Protein AF-A0A0C9TZW1-F1 (afdb_monomer)

InterPro domains:
  IPR008076 Cyanate hydratase [PR01693] (18-33)
  IPR008076 Cyanate hydratase [PR01693] (38-55)
  IPR008076 Cyanate hydratase [PTHR34186] (7-68)
  IPR010982 Lambda repressor-like, DNA-binding domain superfamily [G3DSA:1.10.260.40] (9-82)
  IPR010982 Lambda repressor-like, DNA-binding domain superfamily [SSF47413] (13-68)

Foldseek 3Di:
DDDDPPPPQLLVVLVVLCVVVVHALCVLCVQLVHHSVQSVCVSVLNDADALSSLVSNCVVSVHDSVVNCVRRYPPDHRDPDD

Solvent-accessible surface area (backbone atoms only — not comparable to full-atom values): 4897 Å² total; per-residue (Å²): 135,84,69,76,80,74,75,68,52,68,35,55,52,50,52,48,34,34,61,74,71,71,61,54,48,53,59,53,8,65,73,52,78,47,52,34,65,57,43,49,31,35,46,69,46,68,41,81,60,53,75,68,45,43,46,42,45,21,63,74,48,77,45,72,45,73,68,43,46,77,68,55,22,93,91,49,75,54,84,79,80,132

Sequence (82 aa):
MSGPPQLASPFVTLLQAKAAKGVTFEQIGKAIGKDEVWVAALMYGQAKATSEELAKLTSFLDIQTASLETQIGDGWYPDRGI

Mean predicted aligned error: 6.73 Å

Structure (mmCIF, N/CA/C/O backbone):
data_AF-A0A0C9TZW1-F1
#
_entry.id   AF-A0A0C9TZW1-F1
#
loop_
_atom_site.group_PDB
_atom_site.id
_atom_site.type_symbol
_atom_site.label_atom_id
_atom_site.label_alt_id
_atom_site.label_comp_id
_atom_site.label_asym_id
_atom_site.label_entity_id
_atom_site.label_seq_id
_atom_site.pdbx_PDB_ins_code
_atom_site.Cartn_x
_atom_site.Cartn_y
_atom_site.Cartn_z
_atom_site.occupancy
_atom_site.B_iso_or_equiv
_atom_site.auth_seq_id
_atom_site.auth_comp_id
_atom_site.auth_asym_id
_atom_site.auth_atom_id
_atom_site.pdbx_PDB_model_num
ATOM 1 N N . MET A 1 1 ? 27.258 13.896 12.768 1.00 40.53 1 MET A N 1
ATOM 2 C CA . MET A 1 1 ? 27.185 13.039 11.566 1.00 40.53 1 MET A CA 1
ATOM 3 C C . MET A 1 1 ? 25.724 12.678 11.344 1.00 40.53 1 MET A C 1
ATOM 5 O O . MET A 1 1 ? 25.304 11.589 11.706 1.00 40.53 1 MET A O 1
ATOM 9 N N . SER A 1 2 ? 24.923 13.618 10.843 1.00 44.91 2 SER A N 1
ATOM 10 C CA . SER A 1 2 ? 23.539 13.323 10.468 1.00 44.91 2 SER A CA 1
ATOM 11 C C . SER A 1 2 ? 23.593 12.788 9.045 1.00 44.91 2 SER A C 1
ATOM 13 O O . SER A 1 2 ? 23.799 13.561 8.112 1.00 44.91 2 SER A O 1
ATOM 15 N N . GLY A 1 3 ? 23.544 11.462 8.892 1.00 38.44 3 GLY A N 1
ATOM 16 C CA . GLY A 1 3 ? 23.372 10.851 7.575 1.00 38.44 3 GLY A CA 1
ATOM 17 C C . GLY A 1 3 ? 22.102 11.396 6.912 1.00 38.44 3 GLY A C 1
ATOM 18 O O . GLY A 1 3 ? 21.213 11.873 7.627 1.00 38.44 3 GLY A O 1
ATOM 19 N N . PRO A 1 4 ? 22.003 11.364 5.571 1.00 45.91 4 PRO A N 1
ATOM 20 C CA . PRO A 1 4 ? 20.764 11.735 4.897 1.00 45.91 4 PRO A CA 1
ATOM 21 C C . PRO A 1 4 ? 19.609 10.953 5.539 1.00 45.91 4 PRO A C 1
ATOM 23 O O . PRO A 1 4 ? 19.833 9.800 5.930 1.00 45.91 4 PRO A O 1
ATOM 26 N N . PRO A 1 5 ? 18.411 11.550 5.706 1.00 45.56 5 PRO A N 1
ATOM 27 C CA . PRO A 1 5 ? 17.258 10.802 6.185 1.00 45.56 5 PRO A CA 1
ATOM 28 C C . PRO A 1 5 ? 17.155 9.569 5.295 1.00 45.56 5 PRO A C 1
ATOM 30 O O . PRO A 1 5 ? 16.995 9.704 4.082 1.00 45.56 5 PRO A O 1
ATOM 33 N N . GLN A 1 6 ? 17.374 8.381 5.868 1.00 50.41 6 GLN A N 1
ATOM 34 C CA . GLN A 1 6 ? 17.162 7.138 5.142 1.00 50.41 6 GLN A CA 1
ATOM 35 C C . GLN A 1 6 ? 15.720 7.223 4.673 1.00 50.41 6 GLN A C 1
ATOM 37 O O . GLN A 1 6 ? 14.813 7.263 5.506 1.00 50.41 6 GLN A O 1
ATOM 42 N N . LEU A 1 7 ? 15.524 7.381 3.362 1.00 50.44 7 LEU A N 1
ATOM 43 C CA . LEU A 1 7 ? 14.202 7.340 2.766 1.00 50.44 7 LEU A CA 1
ATOM 44 C C . LEU A 1 7 ? 13.621 6.014 3.239 1.00 50.44 7 LEU A C 1
ATOM 46 O O . LEU A 1 7 ? 14.170 4.955 2.928 1.00 50.44 7 LEU A O 1
ATOM 50 N N . ALA A 1 8 ? 12.620 6.083 4.119 1.00 63.50 8 ALA A N 1
ATOM 51 C CA . ALA A 1 8 ? 11.980 4.886 4.623 1.00 63.50 8 ALA A CA 1
ATOM 52 C C . ALA A 1 8 ? 11.564 4.069 3.401 1.00 63.50 8 ALA A C 1
ATOM 54 O O . ALA A 1 8 ? 11.075 4.640 2.425 1.00 63.50 8 ALA A O 1
ATOM 55 N N . SER A 1 9 ? 11.816 2.760 3.442 1.00 81.81 9 SER A N 1
ATOM 56 C CA . SER A 1 9 ? 11.436 1.872 2.347 1.00 81.81 9 SER A CA 1
ATOM 57 C C . SER A 1 9 ? 9.990 2.181 1.924 1.00 81.81 9 SER A C 1
ATOM 59 O O . SER A 1 9 ? 9.138 2.357 2.800 1.00 81.81 9 SER A O 1
ATOM 61 N N . PRO A 1 10 ? 9.682 2.250 0.620 1.00 85.81 10 PRO A N 1
ATOM 62 C CA . PRO A 1 10 ? 8.341 2.585 0.130 1.00 85.81 10 PRO A CA 1
ATOM 63 C C . PRO A 1 10 ? 7.271 1.652 0.726 1.00 85.81 10 PRO A C 1
ATOM 65 O O . PRO A 1 10 ? 6.149 2.065 1.013 1.00 85.81 10 PRO A O 1
ATOM 68 N N . PHE A 1 11 ? 7.661 0.413 1.027 1.00 89.12 11 PHE A N 1
ATOM 69 C CA . PHE A 1 11 ? 6.873 -0.587 1.747 1.00 89.12 11 PHE A CA 1
ATOM 70 C C . PHE A 1 11 ? 6.577 -0.196 3.201 1.00 89.12 11 PHE A C 1
ATOM 72 O O . PHE A 1 11 ? 5.449 -0.331 3.672 1.00 89.12 11 PHE A O 1
ATOM 79 N N . VAL A 1 12 ? 7.562 0.366 3.905 1.00 87.94 12 VAL A N 1
ATOM 80 C CA . VAL A 1 12 ? 7.379 0.909 5.258 1.00 87.94 12 VAL A CA 1
ATOM 81 C C . VAL A 1 12 ? 6.424 2.100 5.229 1.00 87.94 12 VAL A C 1
ATOM 83 O O . VAL A 1 12 ? 5.537 2.171 6.075 1.00 87.94 12 VAL 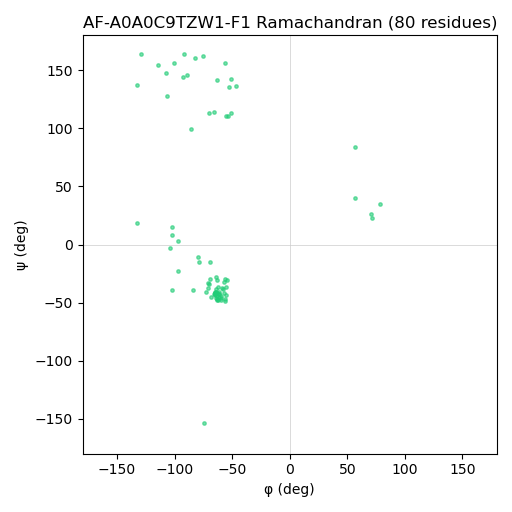A O 1
ATOM 86 N N . THR A 1 13 ? 6.534 2.991 4.239 1.00 89.69 13 THR A N 1
ATOM 87 C CA . THR A 1 13 ? 5.598 4.115 4.068 1.00 89.69 13 THR A CA 1
ATOM 88 C C . THR A 1 13 ? 4.160 3.634 3.868 1.00 89.69 13 THR A C 1
ATOM 90 O O . THR A 1 13 ? 3.248 4.147 4.514 1.00 89.69 13 THR A O 1
ATOM 93 N N . LEU A 1 14 ? 3.948 2.613 3.032 1.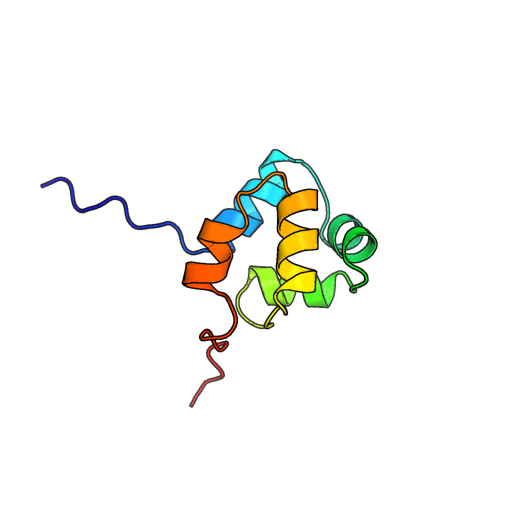00 90.94 14 LEU A N 1
ATOM 94 C CA . LEU A 1 14 ? 2.631 2.007 2.811 1.00 90.94 14 LEU A CA 1
ATOM 95 C C . LEU A 1 14 ? 2.041 1.402 4.097 1.00 90.94 14 LEU A C 1
ATOM 97 O O . LEU A 1 14 ? 0.875 1.640 4.422 1.00 90.94 14 LEU A O 1
ATOM 101 N N . LEU A 1 15 ? 2.852 0.665 4.862 1.00 91.69 15 LEU A N 1
ATOM 102 C CA . LEU A 1 15 ? 2.442 0.069 6.138 1.00 91.69 15 LEU A CA 1
ATOM 103 C C . LEU A 1 15 ? 2.121 1.132 7.198 1.00 91.69 15 LEU A C 1
ATOM 105 O O . LEU A 1 15 ? 1.134 1.002 7.926 1.00 91.69 15 LEU A O 1
ATOM 109 N N . GLN A 1 16 ? 2.917 2.201 7.266 1.00 91.38 16 GLN A N 1
ATOM 110 C CA . GLN A 1 16 ? 2.680 3.329 8.167 1.00 91.38 16 GLN A CA 1
ATOM 111 C C . GLN A 1 16 ? 1.397 4.077 7.812 1.00 91.38 16 GLN A C 1
ATOM 113 O O . GLN A 1 16 ? 0.609 4.370 8.705 1.00 91.38 16 GLN A O 1
ATOM 118 N N . ALA A 1 17 ? 1.145 4.336 6.529 1.00 92.00 17 ALA A N 1
ATOM 119 C CA . ALA A 1 17 ? -0.075 5.000 6.082 1.00 92.00 17 ALA A CA 1
ATOM 120 C C . ALA A 1 17 ? -1.325 4.155 6.366 1.00 92.00 17 ALA A C 1
ATOM 122 O O . ALA A 1 17 ? -2.321 4.669 6.874 1.00 92.00 17 ALA A O 1
ATOM 123 N N . LYS A 1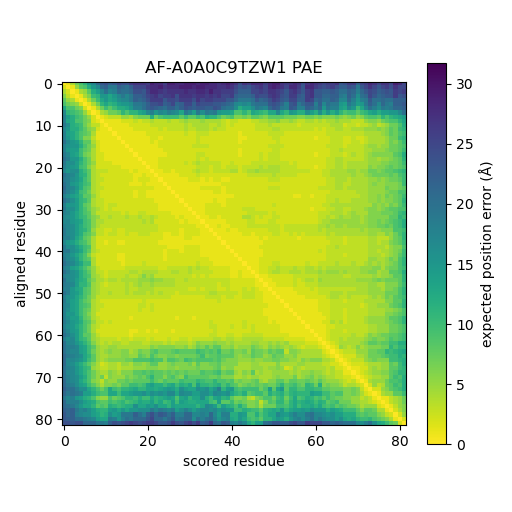 18 ? -1.255 2.834 6.140 1.00 93.75 18 LYS A N 1
ATOM 124 C CA . LYS A 1 18 ? -2.309 1.895 6.551 1.00 93.75 18 LYS A CA 1
ATOM 125 C C . LYS A 1 18 ? -2.586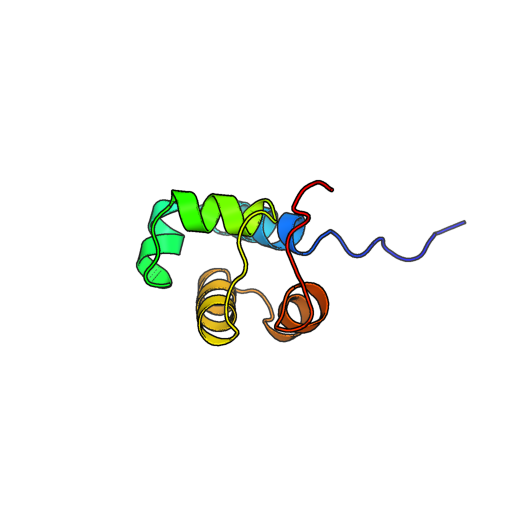 1.990 8.055 1.00 93.75 18 LYS A C 1
ATOM 127 O O . LYS A 1 18 ? -3.748 2.061 8.455 1.00 93.75 18 LYS A O 1
ATOM 132 N N . ALA A 1 19 ? -1.537 1.965 8.882 1.00 92.69 19 ALA A N 1
ATOM 133 C CA . ALA A 1 19 ? -1.663 2.047 10.336 1.00 92.69 19 ALA A CA 1
ATOM 134 C C . ALA A 1 19 ? -2.228 3.403 10.790 1.00 92.69 19 ALA A C 1
ATOM 136 O O . ALA A 1 19 ? -3.121 3.433 11.632 1.00 92.69 19 ALA A O 1
ATOM 137 N N . ALA A 1 20 ? -1.772 4.504 10.189 1.00 92.75 20 ALA A N 1
ATOM 138 C CA . ALA A 1 20 ? -2.245 5.856 10.474 1.00 92.75 20 ALA A CA 1
ATOM 139 C C . ALA A 1 20 ? -3.722 6.051 10.099 1.00 92.75 20 ALA A C 1
ATOM 141 O O . ALA A 1 20 ? -4.463 6.688 10.843 1.00 92.75 20 ALA A O 1
ATOM 142 N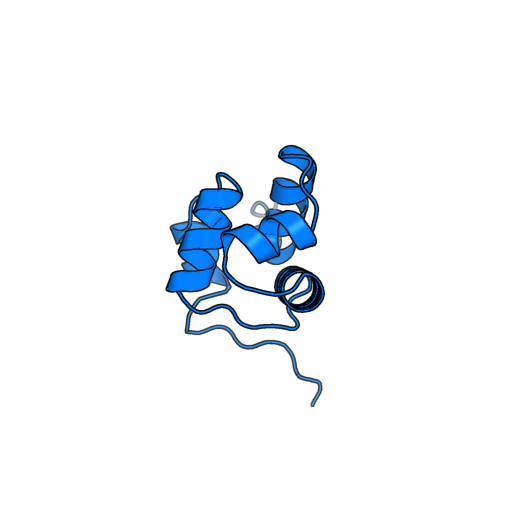 N . LYS A 1 21 ? -4.164 5.465 8.979 1.00 94.12 21 LYS A N 1
ATOM 143 C CA . LYS A 1 21 ? -5.566 5.506 8.541 1.00 94.12 21 LYS A CA 1
ATOM 144 C C . LYS A 1 21 ? -6.468 4.515 9.293 1.00 94.12 21 LYS A C 1
ATOM 146 O O . LYS A 1 21 ? -7.687 4.635 9.232 1.00 94.12 21 LYS A O 1
ATOM 151 N N . GLY A 1 22 ? -5.893 3.536 9.997 1.00 95.25 22 GLY A N 1
ATOM 152 C CA . GLY A 1 22 ? -6.643 2.535 10.764 1.00 95.25 22 GLY A CA 1
ATOM 153 C C . GLY A 1 22 ? -7.398 1.517 9.902 1.00 95.25 22 GLY A C 1
ATOM 154 O O . GLY A 1 22 ? -8.407 0.975 10.344 1.00 95.25 22 GLY A O 1
ATOM 155 N N . VAL A 1 23 ? -6.929 1.260 8.676 1.00 95.69 23 VAL A N 1
ATOM 156 C CA . VAL A 1 23 ? -7.589 0.364 7.706 1.00 95.69 23 VAL A CA 1
ATOM 157 C C . VAL A 1 23 ? -6.955 -1.031 7.642 1.00 95.69 23 VAL A C 1
ATOM 159 O O . VAL A 1 23 ? -5.782 -1.242 7.980 1.00 95.69 23 VAL A O 1
ATOM 162 N N . THR A 1 24 ? -7.733 -2.016 7.194 1.00 95.50 24 THR A N 1
ATOM 163 C CA . THR A 1 24 ? -7.291 -3.403 6.977 1.00 95.50 24 THR A CA 1
ATOM 164 C C . THR A 1 24 ? -6.804 -3.633 5.542 1.00 95.50 24 THR A C 1
ATOM 166 O O . THR A 1 24 ? -7.072 -2.836 4.643 1.00 95.50 24 THR A O 1
ATOM 169 N N . PHE A 1 25 ? -6.073 -4.731 5.312 1.00 95.25 25 PHE A N 1
ATOM 170 C CA . PHE A 1 25 ? -5.659 -5.124 3.957 1.00 95.25 25 PHE A CA 1
ATOM 171 C C . PHE A 1 25 ? -6.863 -5.423 3.057 1.00 95.25 25 PHE A C 1
ATOM 173 O O . PHE A 1 25 ? -6.862 -5.040 1.893 1.00 95.25 25 PHE A O 1
ATOM 180 N N . GLU A 1 26 ? -7.918 -6.014 3.616 1.00 95.88 26 GLU A N 1
ATOM 181 C CA . GLU A 1 26 ? -9.186 -6.255 2.929 1.00 95.88 26 GLU A CA 1
ATOM 182 C C . GLU A 1 26 ? -9.846 -4.956 2.439 1.00 95.88 26 GLU A C 1
ATOM 184 O O . GLU A 1 26 ? -10.278 -4.867 1.291 1.00 95.88 26 GLU A O 1
ATOM 189 N N . GLN A 1 27 ? -9.900 -3.922 3.287 1.00 96.06 27 GLN A N 1
ATOM 190 C CA . GLN A 1 27 ? -10.478 -2.622 2.924 1.00 96.06 27 GLN A CA 1
ATOM 191 C C . GLN A 1 27 ? -9.693 -1.946 1.797 1.00 96.06 27 GLN A C 1
ATOM 193 O O . GLN A 1 27 ? -10.294 -1.409 0.868 1.00 96.06 27 GLN A O 1
ATOM 198 N N . ILE A 1 28 ? -8.360 -2.015 1.854 1.00 95.75 28 ILE A N 1
ATOM 199 C CA . ILE A 1 28 ? -7.490 -1.521 0.782 1.00 95.75 28 ILE A CA 1
ATOM 200 C C . ILE A 1 28 ? -7.742 -2.313 -0.505 1.00 95.75 28 ILE A C 1
ATOM 202 O O . ILE A 1 28 ? -7.933 -1.717 -1.561 1.00 95.75 28 ILE A O 1
ATOM 206 N N . GLY A 1 29 ? -7.793 -3.644 -0.414 1.00 94.94 29 GLY A N 1
ATOM 207 C CA . GLY A 1 29 ? -8.044 -4.530 -1.548 1.00 94.94 29 GLY A CA 1
ATOM 208 C C . GLY A 1 29 ? -9.357 -4.196 -2.251 1.00 94.94 29 GLY A C 1
ATOM 209 O O . GLY A 1 29 ? -9.376 -3.976 -3.462 1.00 94.94 29 GLY A O 1
ATOM 210 N N . LYS A 1 30 ? -10.437 -4.015 -1.483 1.00 95.00 30 LYS A N 1
ATOM 211 C CA . LYS A 1 30 ? -11.742 -3.573 -1.998 1.00 95.00 30 LYS A CA 1
ATOM 212 C C . LYS A 1 30 ? -11.673 -2.229 -2.728 1.00 95.00 30 LYS A C 1
ATOM 214 O O . LYS A 1 30 ? -12.339 -2.072 -3.746 1.00 95.00 30 LYS A O 1
ATOM 219 N N . ALA A 1 31 ? -10.868 -1.282 -2.245 1.00 92.94 31 ALA A N 1
ATOM 220 C CA . ALA A 1 31 ? -10.724 0.034 -2.868 1.00 92.94 31 ALA A CA 1
ATOM 221 C C . ALA A 1 31 ? -9.958 -0.005 -4.202 1.00 92.94 31 ALA A C 1
ATOM 223 O O . ALA A 1 31 ? -10.255 0.778 -5.103 1.00 92.94 31 ALA A O 1
ATOM 224 N N . ILE A 1 32 ? -8.988 -0.914 -4.342 1.00 93.25 32 ILE A N 1
ATOM 225 C CA . ILE A 1 32 ? -8.128 -0.998 -5.534 1.00 93.25 32 ILE A CA 1
ATOM 226 C C . ILE A 1 32 ? -8.492 -2.150 -6.486 1.00 93.25 32 ILE A C 1
ATOM 228 O O . ILE A 1 32 ? -7.894 -2.269 -7.552 1.00 93.25 32 ILE A O 1
ATOM 232 N N . GLY A 1 33 ? -9.472 -2.984 -6.127 1.00 93.19 33 GLY A N 1
ATOM 233 C CA . GLY A 1 33 ? -9.903 -4.142 -6.917 1.00 93.19 33 GLY A CA 1
ATOM 234 C C . GLY A 1 33 ? -8.977 -5.358 -6.797 1.00 93.19 33 GLY A C 1
ATOM 235 O O . GLY A 1 33 ? -8.768 -6.070 -7.778 1.00 93.19 33 GLY A O 1
ATOM 236 N N . LYS A 1 34 ? -8.397 -5.584 -5.614 1.00 95.00 34 LYS A N 1
ATOM 237 C CA . LYS A 1 34 ? -7.482 -6.695 -5.300 1.00 95.00 34 LYS A CA 1
ATOM 238 C C . LYS A 1 34 ? -7.912 -7.436 -4.040 1.00 95.00 34 LYS A C 1
ATOM 240 O O . LYS A 1 34 ? -8.710 -6.932 -3.255 1.00 95.00 34 LYS A O 1
ATOM 245 N N . ASP A 1 35 ? -7.372 -8.630 -3.838 1.00 95.56 35 ASP A N 1
ATOM 246 C CA . ASP A 1 35 ? -7.546 -9.367 -2.590 1.00 95.56 35 ASP A CA 1
ATOM 247 C C . ASP A 1 35 ? -6.559 -8.898 -1.506 1.00 95.56 35 ASP A C 1
ATOM 249 O O . ASP A 1 35 ? -5.537 -8.262 -1.775 1.00 95.56 35 ASP A O 1
ATOM 253 N N . GLU A 1 36 ? -6.881 -9.204 -0.251 1.00 94.31 36 GLU A N 1
ATOM 254 C CA . GLU A 1 36 ? -6.086 -8.799 0.910 1.00 94.31 36 GLU A CA 1
ATOM 255 C C . GLU A 1 36 ? -4.672 -9.398 0.927 1.00 94.31 36 GLU A C 1
ATOM 257 O O . GLU A 1 36 ? -3.740 -8.750 1.411 1.00 94.31 36 GLU A O 1
ATOM 262 N N . VAL A 1 37 ? -4.494 -10.602 0.370 1.00 95.25 37 VAL A N 1
ATOM 263 C CA . VAL A 1 37 ? -3.201 -11.292 0.309 1.00 95.25 37 VAL A CA 1
ATOM 264 C C . VAL A 1 37 ? -2.303 -10.602 -0.710 1.00 95.25 37 VAL A C 1
ATOM 266 O O . VAL A 1 37 ? -1.131 -10.365 -0.428 1.00 95.25 37 VAL A O 1
ATOM 269 N N . TRP A 1 38 ? -2.852 -10.192 -1.854 1.00 94.69 38 TRP A N 1
ATOM 270 C CA . TRP A 1 38 ? -2.143 -9.390 -2.847 1.00 94.69 38 TRP A CA 1
ATOM 271 C C . TRP A 1 38 ? -1.703 -8.041 -2.275 1.00 94.69 38 TRP A C 1
ATOM 273 O O . TRP A 1 38 ? -0.561 -7.629 -2.483 1.00 94.69 38 TRP A O 1
ATOM 283 N N . VAL A 1 39 ? -2.566 -7.363 -1.507 1.00 94.88 39 VAL A N 1
ATOM 284 C CA . VAL A 1 39 ? -2.201 -6.095 -0.851 1.00 94.88 39 VAL A CA 1
ATOM 285 C C . VAL A 1 39 ? -1.080 -6.308 0.162 1.00 94.88 39 VAL A C 1
ATOM 287 O O . VAL A 1 39 ? -0.129 -5.526 0.188 1.00 94.88 39 VAL A O 1
ATOM 290 N N . ALA A 1 40 ? -1.158 -7.362 0.979 1.00 93.12 40 ALA A N 1
ATOM 291 C CA . ALA A 1 40 ? -0.088 -7.704 1.907 1.00 93.12 40 ALA A CA 1
ATOM 292 C C . ALA A 1 40 ? 1.222 -7.981 1.152 1.00 93.12 40 ALA A C 1
ATOM 294 O O . ALA A 1 40 ? 2.247 -7.384 1.472 1.00 93.12 40 ALA A O 1
ATOM 295 N N . ALA A 1 41 ? 1.181 -8.797 0.095 1.00 92.19 41 ALA A N 1
ATOM 296 C CA . ALA A 1 41 ? 2.336 -9.088 -0.748 1.00 92.19 41 ALA A CA 1
ATOM 297 C C . ALA A 1 41 ? 2.950 -7.809 -1.341 1.00 92.19 41 ALA A C 1
ATOM 299 O O . ALA A 1 41 ? 4.168 -7.654 -1.326 1.00 92.19 41 ALA A O 1
ATOM 300 N N . LEU A 1 42 ? 2.139 -6.855 -1.805 1.00 91.12 42 LEU A N 1
ATOM 301 C CA . LEU A 1 42 ? 2.630 -5.560 -2.284 1.00 91.12 42 LEU A CA 1
ATOM 302 C C . LEU A 1 42 ? 3.323 -4.778 -1.163 1.00 91.12 42 LEU A C 1
ATOM 304 O O . LEU A 1 42 ? 4.432 -4.287 -1.349 1.00 91.12 42 LEU A O 1
ATOM 308 N N . MET A 1 43 ? 2.698 -4.687 0.012 1.00 90.88 43 MET A N 1
ATOM 309 C CA . MET A 1 43 ? 3.248 -3.956 1.157 1.00 90.88 43 MET A CA 1
ATOM 310 C C . MET A 1 43 ? 4.490 -4.610 1.776 1.00 90.88 43 MET A C 1
ATOM 312 O O . MET A 1 43 ? 5.199 -3.941 2.518 1.00 90.88 43 MET A O 1
ATOM 316 N N . TYR A 1 44 ? 4.782 -5.874 1.460 1.00 89.75 44 TYR A N 1
ATOM 317 C CA . TYR A 1 44 ? 6.026 -6.561 1.828 1.00 89.75 44 TYR A CA 1
ATOM 318 C C . TYR A 1 44 ? 7.030 -6.671 0.667 1.00 89.75 44 TYR A C 1
ATOM 320 O O . TYR A 1 44 ? 8.050 -7.342 0.808 1.00 89.75 44 TYR A O 1
ATOM 328 N N . GLY A 1 45 ? 6.772 -6.022 -0.474 1.00 87.56 45 GLY A N 1
ATOM 329 C CA . GLY A 1 45 ? 7.679 -6.032 -1.627 1.00 87.56 45 GLY A CA 1
ATOM 330 C C . GLY A 1 45 ? 7.739 -7.363 -2.380 1.00 87.56 45 GLY A C 1
ATOM 331 O O . GLY A 1 45 ? 8.710 -7.641 -3.074 1.00 87.56 45 GLY A O 1
ATOM 332 N N . GLN A 1 46 ? 6.705 -8.191 -2.256 1.00 88.31 46 GLN A N 1
ATOM 333 C CA . GLN A 1 46 ? 6.563 -9.475 -2.947 1.00 88.31 46 GLN A CA 1
ATOM 334 C C . GLN A 1 46 ? 5.703 -9.366 -4.217 1.00 88.31 46 GLN A C 1
ATOM 336 O O . GLN A 1 46 ? 5.836 -10.190 -5.121 1.00 88.31 46 GLN A O 1
ATOM 341 N N . ALA A 1 47 ? 4.835 -8.353 -4.309 1.00 88.94 47 ALA A N 1
ATOM 342 C CA . ALA A 1 47 ? 4.020 -8.075 -5.491 1.00 88.94 47 ALA A CA 1
ATOM 343 C C . ALA A 1 47 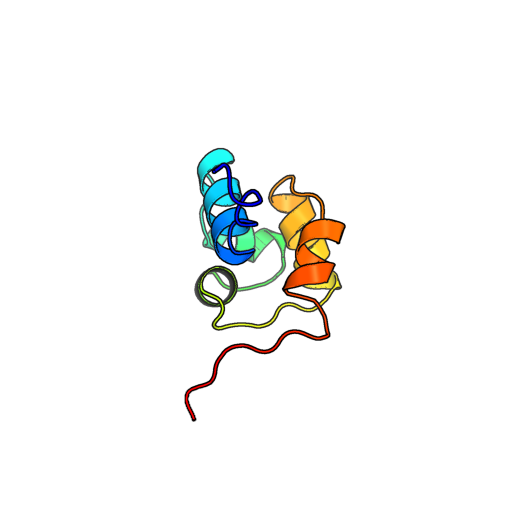? 4.398 -6.738 -6.139 1.00 88.94 47 ALA A C 1
ATOM 345 O O . ALA A 1 47 ? 4.893 -5.825 -5.481 1.00 88.94 47 ALA A O 1
ATOM 346 N N . LYS A 1 48 ? 4.136 -6.625 -7.445 1.00 87.19 48 LYS A N 1
ATOM 347 C CA . LYS A 1 48 ? 4.302 -5.393 -8.222 1.00 87.19 48 LYS A CA 1
ATOM 348 C C . LYS A 1 48 ? 2.930 -4.802 -8.528 1.00 87.19 48 LYS A C 1
ATOM 350 O O . LYS A 1 48 ? 2.074 -5.508 -9.058 1.00 87.19 48 LYS A O 1
ATOM 355 N N . ALA A 1 49 ? 2.756 -3.525 -8.208 1.00 87.69 49 ALA A N 1
ATOM 356 C CA . ALA A 1 49 ? 1.597 -2.747 -8.617 1.00 87.69 49 ALA A CA 1
ATOM 357 C C . ALA A 1 49 ? 1.855 -2.083 -9.9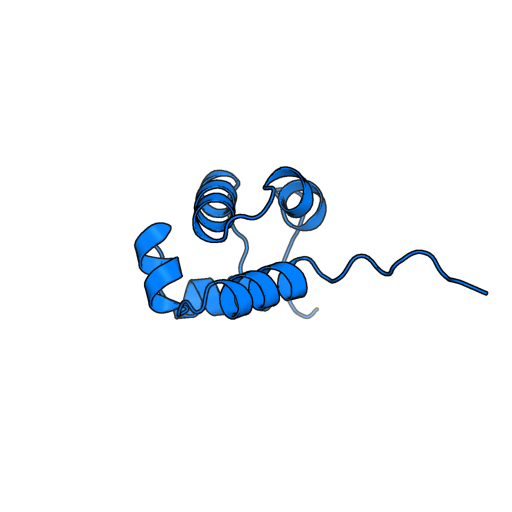75 1.00 87.69 49 ALA A C 1
ATOM 359 O O . ALA A 1 49 ? 2.975 -1.672 -10.278 1.00 87.69 49 ALA A O 1
ATOM 360 N N . THR A 1 50 ? 0.809 -1.964 -10.778 1.00 88.25 50 THR A N 1
ATOM 361 C CA . THR A 1 50 ? 0.767 -1.075 -11.946 1.00 88.25 50 THR A CA 1
ATOM 362 C C . THR A 1 50 ? 0.592 0.381 -11.503 1.00 88.25 50 THR A C 1
ATOM 364 O O . THR A 1 50 ? 0.132 0.633 -10.387 1.00 88.25 50 THR A O 1
ATOM 367 N N . SER A 1 51 ? 0.880 1.356 -12.372 1.00 87.06 51 SER A N 1
ATOM 368 C CA . SER A 1 51 ? 0.648 2.781 -12.070 1.00 87.06 51 SER A CA 1
ATOM 369 C C . SER A 1 51 ? -0.800 3.079 -11.672 1.00 87.06 51 SER A C 1
ATOM 371 O O . SER A 1 51 ? -1.044 3.882 -10.775 1.00 87.06 51 SER A O 1
ATOM 373 N N . GLU A 1 52 ? -1.776 2.402 -12.285 1.00 89.06 52 GLU A N 1
ATOM 374 C CA . GLU A 1 52 ? -3.192 2.581 -11.949 1.00 89.06 52 GLU A CA 1
ATOM 375 C C . GLU A 1 52 ? -3.518 2.054 -10.541 1.00 89.06 52 GLU A C 1
ATOM 377 O O . GLU A 1 52 ? -4.185 2.729 -9.757 1.00 89.06 52 GLU A O 1
ATOM 382 N N . GLU A 1 53 ? -3.031 0.859 -10.196 1.00 90.81 53 GLU A N 1
ATOM 383 C CA . GLU A 1 53 ? -3.205 0.274 -8.860 1.00 90.81 53 GLU A CA 1
ATOM 384 C C . GLU A 1 53 ? -2.499 1.111 -7.794 1.00 90.81 53 GLU A C 1
ATOM 386 O O . GLU A 1 53 ? -3.059 1.338 -6.722 1.00 90.81 53 GLU A O 1
ATOM 391 N N . LEU A 1 54 ? -1.297 1.607 -8.103 1.00 90.06 54 LEU A N 1
ATOM 392 C CA . LEU A 1 54 ? -0.537 2.466 -7.211 1.00 90.06 54 LEU A CA 1
ATOM 393 C C . LEU A 1 54 ? -1.276 3.787 -6.980 1.00 90.06 54 LEU A C 1
ATOM 395 O O . LEU A 1 54 ? -1.445 4.176 -5.832 1.00 90.06 54 LEU A O 1
ATOM 399 N N . ALA A 1 55 ? -1.798 4.426 -8.030 1.00 90.31 55 ALA A N 1
ATOM 400 C CA . ALA A 1 55 ? -2.574 5.659 -7.914 1.00 90.31 55 ALA A CA 1
ATOM 401 C C . ALA A 1 55 ? -3.849 5.480 -7.072 1.00 90.31 55 ALA A C 1
ATOM 403 O O . ALA A 1 55 ? -4.170 6.333 -6.242 1.00 90.31 55 ALA A O 1
ATOM 404 N N . LYS A 1 56 ? -4.565 4.359 -7.238 1.00 92.56 56 LYS A N 1
ATOM 405 C CA . LYS A 1 56 ? -5.729 4.031 -6.396 1.00 92.56 56 LYS A CA 1
ATOM 406 C C . LYS A 1 56 ? -5.318 3.786 -4.946 1.00 92.56 56 LYS A C 1
ATOM 408 O O . LYS A 1 56 ? -5.982 4.273 -4.035 1.00 92.56 56 LYS A O 1
ATOM 413 N N . LEU A 1 57 ? -4.222 3.062 -4.725 1.00 92.69 57 LEU A N 1
ATOM 414 C CA . LEU A 1 57 ? -3.700 2.749 -3.396 1.00 92.69 57 LEU A CA 1
ATOM 415 C C . LEU A 1 57 ? -3.282 4.010 -2.641 1.00 92.69 57 LEU A C 1
ATOM 417 O O . LEU A 1 57 ? -3.653 4.187 -1.484 1.00 92.69 57 LEU A O 1
ATOM 421 N N . THR A 1 58 ? -2.522 4.890 -3.282 1.00 91.56 58 THR A N 1
ATOM 422 C CA . THR A 1 58 ? -2.028 6.124 -2.668 1.00 91.56 58 THR A CA 1
ATOM 423 C C . THR A 1 58 ? -3.144 7.128 -2.449 1.00 91.56 58 THR A C 1
ATOM 425 O O . THR A 1 58 ? -3.184 7.744 -1.389 1.00 91.56 58 THR A O 1
ATOM 428 N N . SER A 1 59 ? -4.108 7.217 -3.369 1.00 92.31 59 SER A N 1
ATOM 429 C CA . SER A 1 59 ? -5.336 7.983 -3.148 1.00 92.31 59 SER A CA 1
ATOM 430 C C . SER A 1 59 ? -6.142 7.427 -1.971 1.00 92.31 59 SER A C 1
ATOM 432 O O . SER A 1 59 ? -6.607 8.195 -1.135 1.00 92.31 59 SER A O 1
ATOM 434 N N . PHE A 1 60 ? -6.265 6.101 -1.851 1.00 93.62 60 PHE A N 1
ATOM 435 C CA . PHE A 1 60 ? -6.964 5.478 -0.729 1.00 93.62 60 PHE A CA 1
ATOM 436 C C . PHE A 1 60 ? -6.215 5.627 0.599 1.00 93.62 60 PHE A C 1
ATOM 438 O O . PHE A 1 60 ? -6.854 5.661 1.643 1.00 93.62 60 PHE A O 1
ATOM 445 N N . LEU A 1 61 ? -4.887 5.711 0.596 1.00 91.81 61 LEU A N 1
ATOM 446 C CA . LEU A 1 61 ? -4.064 5.839 1.804 1.00 91.81 61 LEU A CA 1
ATOM 447 C C . LEU A 1 61 ? -3.649 7.282 2.130 1.00 91.81 61 LEU A C 1
ATOM 449 O O . LEU A 1 61 ? -2.910 7.482 3.090 1.00 91.81 61 LEU A O 1
ATOM 453 N N . ASP A 1 62 ? -4.115 8.266 1.357 1.00 89.38 62 ASP A N 1
ATOM 454 C CA . ASP A 1 62 ? -3.754 9.685 1.486 1.00 89.38 62 ASP A CA 1
ATOM 455 C C . ASP A 1 62 ? -2.229 9.938 1.396 1.00 89.38 62 ASP A C 1
ATOM 457 O O . ASP A 1 62 ? -1.656 10.752 2.121 1.00 89.38 62 ASP A O 1
ATOM 461 N N . ILE A 1 63 ? -1.553 9.228 0.484 1.00 87.69 63 ILE A N 1
ATOM 462 C CA . ILE A 1 63 ? -0.106 9.331 0.222 1.00 87.69 63 ILE A CA 1
ATOM 463 C C . ILE A 1 63 ? 0.133 10.032 -1.122 1.00 87.69 63 ILE A C 1
ATOM 465 O O . ILE A 1 63 ? -0.616 9.844 -2.078 1.00 87.69 63 ILE A O 1
ATOM 469 N N . GLN A 1 64 ? 1.226 10.790 -1.251 1.00 83.38 64 GLN A N 1
ATOM 470 C CA . GLN A 1 64 ? 1.658 11.310 -2.553 1.00 83.38 64 GLN A CA 1
ATOM 471 C C . GLN A 1 64 ? 2.187 10.196 -3.474 1.00 83.38 64 GLN A C 1
ATOM 473 O O . GLN A 1 64 ? 3.266 9.646 -3.245 1.00 83.38 64 GLN A O 1
ATOM 478 N N . THR A 1 65 ? 1.460 9.930 -4.566 1.00 78.69 65 THR A N 1
ATOM 479 C CA . THR A 1 65 ? 1.772 8.902 -5.580 1.00 78.69 65 THR A CA 1
ATOM 480 C C . THR A 1 65 ? 3.165 9.046 -6.185 1.00 78.69 65 THR A C 1
ATOM 482 O O . THR A 1 65 ? 3.900 8.065 -6.256 1.00 78.69 65 THR A O 1
ATOM 485 N N . ALA A 1 66 ? 3.576 10.275 -6.518 1.00 76.56 66 ALA A N 1
ATOM 486 C CA . ALA A 1 66 ? 4.860 10.551 -7.168 1.00 76.56 66 ALA A CA 1
ATOM 487 C C . ALA A 1 66 ? 6.074 10.034 -6.368 1.00 76.56 66 ALA A C 1
ATOM 489 O O . ALA A 1 66 ? 7.075 9.603 -6.944 1.00 76.56 66 ALA A O 1
ATOM 490 N N . SER A 1 67 ? 5.982 10.037 -5.032 1.00 75.25 67 SER A N 1
ATOM 491 C CA . SER A 1 67 ? 7.057 9.545 -4.165 1.00 75.25 67 SER A CA 1
ATOM 492 C C . SER A 1 67 ? 7.206 8.024 -4.241 1.00 75.25 67 SER A C 1
ATOM 494 O O . SER A 1 67 ? 8.326 7.517 -4.182 1.00 75.25 67 SER A O 1
ATOM 496 N N . LEU A 1 68 ? 6.098 7.299 -4.414 1.00 80.12 68 LEU A N 1
ATOM 497 C CA . LEU A 1 68 ? 6.088 5.841 -4.511 1.00 80.12 68 LEU A CA 1
ATOM 498 C C . LEU A 1 68 ? 6.389 5.361 -5.932 1.00 80.12 68 LEU A C 1
ATOM 500 O O . LEU A 1 68 ? 7.163 4.423 -6.078 1.00 80.12 68 LEU A O 1
ATOM 504 N N . GLU A 1 69 ? 5.880 6.021 -6.977 1.00 80.12 69 GLU A N 1
ATOM 505 C CA . GLU A 1 69 ? 6.199 5.664 -8.373 1.00 80.12 69 GLU A CA 1
ATOM 506 C C . GLU A 1 69 ? 7.700 5.745 -8.661 1.00 80.12 69 GLU A C 1
ATOM 508 O O . GLU A 1 69 ? 8.255 4.877 -9.329 1.00 80.12 69 GLU A O 1
ATOM 513 N N . THR A 1 70 ? 8.381 6.737 -8.084 1.00 77.81 70 THR A N 1
ATOM 514 C CA . THR A 1 70 ? 9.838 6.886 -8.220 1.00 77.81 70 THR A CA 1
ATOM 515 C C . THR A 1 70 ? 10.607 5.710 -7.600 1.00 77.81 70 THR A C 1
ATOM 517 O O . THR A 1 70 ? 11.711 5.400 -8.039 1.00 77.81 70 THR A O 1
ATOM 520 N N . GLN A 1 71 ? 10.045 5.043 -6.585 1.00 76.94 71 GLN A N 1
ATOM 521 C CA . GLN A 1 71 ? 10.736 3.998 -5.820 1.00 76.94 71 GLN A CA 1
ATOM 522 C C . GLN A 1 71 ? 10.310 2.575 -6.212 1.00 76.94 71 GLN A C 1
ATOM 524 O O . GLN A 1 71 ? 11.152 1.681 -6.255 1.00 76.94 71 GLN A O 1
ATOM 529 N N . ILE A 1 72 ? 9.016 2.360 -6.479 1.00 79.81 72 ILE A N 1
ATOM 530 C CA . ILE A 1 72 ? 8.395 1.047 -6.747 1.00 79.81 72 ILE A CA 1
ATOM 531 C C . ILE A 1 72 ? 7.481 1.039 -7.984 1.00 79.81 72 ILE A C 1
ATOM 533 O O . ILE A 1 72 ? 6.645 0.148 -8.125 1.00 79.81 72 ILE A O 1
ATOM 537 N N . GLY A 1 73 ? 7.617 2.024 -8.875 1.00 73.44 73 GLY A N 1
ATOM 538 C CA . GLY A 1 73 ? 6.894 2.075 -10.149 1.00 73.44 73 GLY A CA 1
ATOM 539 C C . GLY A 1 73 ? 7.435 1.098 -11.201 1.00 73.44 73 GLY A C 1
ATOM 540 O O . GLY A 1 73 ? 8.043 0.073 -10.890 1.00 73.44 73 GLY A O 1
ATOM 541 N N . ASP A 1 74 ? 7.243 1.421 -12.481 1.00 68.69 74 ASP A N 1
ATOM 542 C CA . ASP A 1 74 ? 7.488 0.500 -13.604 1.00 68.69 74 ASP A CA 1
ATOM 543 C C . ASP A 1 74 ? 8.906 -0.090 -13.672 1.00 68.69 74 ASP A C 1
ATOM 545 O O . ASP A 1 74 ? 9.075 -1.231 -14.113 1.00 68.69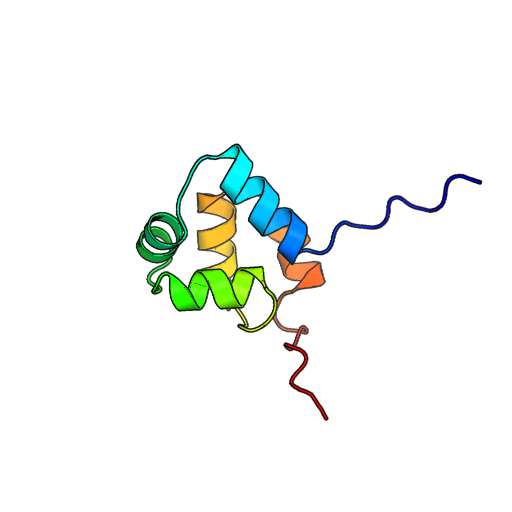 74 ASP A O 1
ATOM 549 N N . GLY A 1 75 ? 9.917 0.636 -13.190 1.00 66.94 75 GLY A N 1
ATOM 550 C CA . GLY A 1 75 ? 11.312 0.185 -13.162 1.00 66.94 75 GLY A CA 1
ATOM 551 C C . GLY A 1 75 ? 11.665 -0.780 -12.025 1.00 66.94 75 GLY A C 1
ATOM 552 O O . GLY A 1 75 ? 12.746 -1.365 -12.046 1.00 66.94 75 GLY A O 1
ATOM 553 N N . TRP A 1 76 ? 10.783 -0.966 -11.041 1.00 77.62 76 TRP A N 1
ATOM 554 C CA . TRP A 1 76 ? 11.052 -1.793 -9.867 1.00 77.62 76 TRP A CA 1
ATOM 555 C C . TRP A 1 76 ? 10.580 -3.240 -10.064 1.00 77.62 76 TRP A C 1
ATOM 557 O O . TRP A 1 76 ? 9.553 -3.507 -10.702 1.00 77.62 76 TRP A O 1
ATOM 567 N N . TYR A 1 77 ? 11.339 -4.189 -9.513 1.00 71.00 77 TYR A N 1
ATOM 568 C CA . TYR A 1 77 ? 11.029 -5.617 -9.536 1.00 71.00 77 TYR A CA 1
ATOM 569 C C . TYR A 1 77 ? 11.210 -6.213 -8.134 1.00 71.00 77 TYR A C 1
ATOM 571 O O . TYR A 1 77 ? 12.201 -5.891 -7.477 1.00 71.00 77 TYR A O 1
ATOM 579 N N . PRO A 1 78 ? 10.286 -7.083 -7.683 1.00 73.31 78 PRO A N 1
ATOM 580 C CA . PRO A 1 78 ? 10.422 -7.772 -6.407 1.00 73.31 78 PRO A CA 1
ATOM 581 C C . PRO A 1 78 ? 11.647 -8.684 -6.432 1.00 73.31 78 PRO A C 1
ATOM 583 O O . PRO A 1 78 ? 11.924 -9.327 -7.450 1.00 73.31 78 PRO A O 1
ATOM 586 N N . ASP A 1 79 ? 12.361 -8.743 -5.310 1.00 65.50 79 ASP A N 1
ATOM 587 C CA . ASP A 1 79 ? 13.482 -9.658 -5.139 1.00 65.50 79 ASP A CA 1
ATOM 588 C C . ASP A 1 79 ? 12.950 -11.097 -5.163 1.00 65.50 79 ASP A C 1
ATOM 590 O O . ASP A 1 79 ? 12.136 -11.492 -4.324 1.00 65.50 79 ASP A O 1
ATOM 594 N N . ARG A 1 80 ? 13.333 -11.858 -6.194 1.00 63.88 80 ARG A N 1
ATOM 595 C CA . ARG A 1 80 ? 12.821 -13.215 -6.437 1.00 63.88 80 ARG A CA 1
ATOM 596 C C . ARG A 1 80 ? 13.794 -14.315 -6.031 1.00 63.88 80 ARG A C 1
ATOM 598 O O . ARG A 1 80 ? 13.569 -15.444 -6.448 1.00 63.88 80 ARG A O 1
ATOM 605 N N . GLY A 1 81 ? 14.829 -14.005 -5.246 1.00 60.88 81 GLY A N 1
ATOM 606 C CA . GLY A 1 81 ? 15.765 -15.003 -4.724 1.00 60.88 81 GLY A CA 1
ATOM 607 C C . GLY A 1 81 ? 16.436 -15.818 -5.833 1.00 60.88 81 GLY A C 1
ATOM 608 O O . GLY A 1 81 ? 15.982 -16.912 -6.164 1.00 60.88 81 GLY A O 1
ATOM 609 N N . ILE A 1 82 ? 17.510 -15.271 -6.404 1.00 48.78 82 ILE A N 1
ATOM 610 C CA . ILE A 1 82 ? 18.493 -16.035 -7.192 1.00 48.78 82 ILE A CA 1
ATOM 611 C C . ILE A 1 82 ? 19.604 -16.566 -6.293 1.00 48.78 82 ILE A C 1
ATOM 613 O O . ILE A 1 82 ? 19.992 -15.839 -5.352 1.00 48.78 82 ILE A O 1
#

pLDDT: mean 82.98, std 15.07, range [38.44, 96.06]

Nearest PDB structures (foldseek):
  6xgt-assembly1_E  TM=9.042E-01  e=2.243E-06  Thermomyces lanuginosus
  3f51-assembly1_A  TM=7.789E-01  e=3.430E-03  Corynebacterium glutamicum
  2b5a-assembly1_A  TM=7.209E-01  e=2.113E-03  [Bacillus] caldolyticus
  3f52-assembly1_A  TM=7.503E-01  e=3.430E-03  Corynebacterium glutamicum
  6jq1-assembly1_A  TM=7.311E-01  e=5.571E-03  Deinoc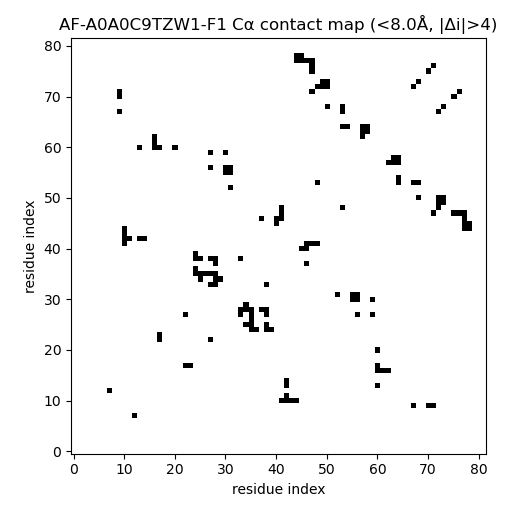occus geothermalis DSM 11300

Radius of gyration: 12.84 Å; Cα contacts (8 Å, |Δi|>4): 81; chains: 1; bounding box: 39×29×25 Å

Secondary structure (DSSP, 8-state):
---------HHHHHHHHHHHHT--HHHHHHHHT--HHHHHHHHTTSS---HHHHHHHHHHHT--HHHHHHHHSTT-------

Organism: Sphaerobolus stellatus (strain SS14) (NCBI:txid990650)